Protein AF-A0A6B3E7B2-F1 (afdb_monomer_lite)

pLDDT: mean 97.27, std 2.17, range [81.25, 98.75]

Secondary structure (DSSP, 8-state):
---PPP--HHHHHHHHHHHHTTS--------TT-------HHHIIIIIT-HHHHS--S-SSGGG-HHHHHHHHHHHHHHHHHHT-S---S--S-HHHH-

Radius of gyration: 19.28 Å; chains: 1; bounding box: 44×36×44 Å

Structure (mmCIF, N/CA/C/O backbone):
data_AF-A0A6B3E7B2-F1
#
_entry.id   AF-A0A6B3E7B2-F1
#
loop_
_atom_site.group_PDB
_atom_site.id
_atom_site.type_symbol
_atom_site.label_atom_id
_atom_site.label_alt_id
_atom_site.label_comp_id
_atom_site.label_asym_id
_atom_site.label_entity_id
_atom_site.label_seq_id
_atom_site.pdbx_PDB_ins_code
_atom_site.Cartn_x
_atom_site.Cartn_y
_atom_site.Cartn_z
_atom_site.occupancy
_atom_site.B_iso_or_equiv
_atom_site.auth_seq_id
_atom_site.auth_comp_id
_atom_site.auth_asym_id
_atom_site.auth_atom_id
_atom_site.pdbx_PDB_model_num
ATOM 1 N N . LEU A 1 1 ? 29.280 -14.537 -9.374 1.00 81.25 1 LEU A N 1
ATOM 2 C CA . LEU A 1 1 ? 27.970 -15.118 -8.992 1.00 81.25 1 LEU A CA 1
ATOM 3 C C . LEU A 1 1 ? 27.447 -15.915 -10.179 1.00 81.25 1 LEU A C 1
ATOM 5 O O . LEU A 1 1 ? 27.684 -15.490 -11.302 1.00 81.25 1 LEU A O 1
ATOM 9 N N . GLN A 1 2 ? 26.785 -17.048 -9.958 1.00 94.19 2 GLN A N 1
ATOM 10 C CA . GLN A 1 2 ? 26.125 -17.808 -11.027 1.00 94.19 2 GLN A CA 1
ATOM 11 C C . GLN A 1 2 ? 24.693 -17.288 -11.200 1.00 94.19 2 GLN A C 1
ATOM 13 O O . GLN A 1 2 ? 23.751 -17.862 -10.667 1.00 94.19 2 GLN A O 1
ATOM 18 N N . LEU A 1 3 ? 24.548 -16.153 -11.882 1.00 96.38 3 LEU A N 1
ATOM 19 C CA . LEU A 1 3 ? 23.254 -15.535 -12.177 1.00 96.38 3 LEU A CA 1
ATOM 20 C C . LEU A 1 3 ? 23.095 -15.363 -13.693 1.00 96.38 3 LEU A C 1
ATOM 22 O O . LEU A 1 3 ? 24.110 -15.258 -14.390 1.00 96.38 3 LEU A O 1
ATOM 26 N N . PRO A 1 4 ? 21.854 -15.321 -14.211 1.00 94.19 4 PRO A N 1
ATOM 27 C CA . PRO A 1 4 ? 21.598 -14.955 -15.599 1.00 94.19 4 PRO A CA 1
ATOM 28 C C . PRO A 1 4 ? 22.218 -13.599 -15.956 1.00 94.19 4 PRO A C 1
ATOM 30 O O . PRO A 1 4 ? 22.422 -12.745 -15.091 1.00 94.19 4 PRO A O 1
ATOM 33 N N . ALA A 1 5 ? 22.493 -13.392 -17.245 1.00 95.62 5 ALA A N 1
ATOM 34 C CA . ALA A 1 5 ? 22.950 -12.097 -17.733 1.00 95.62 5 ALA A CA 1
ATOM 35 C C . ALA A 1 5 ? 21.912 -11.001 -17.437 1.00 95.62 5 ALA A C 1
ATOM 37 O O . ALA A 1 5 ? 20.703 -11.248 -17.459 1.00 95.62 5 ALA A O 1
ATOM 38 N N . ALA A 1 6 ? 22.396 -9.785 -17.173 1.00 96.75 6 ALA A N 1
ATOM 39 C CA . ALA A 1 6 ? 21.531 -8.627 -17.003 1.00 96.75 6 ALA A CA 1
ATOM 40 C C . ALA A 1 6 ? 20.711 -8.382 -18.277 1.00 96.75 6 ALA A C 1
ATOM 42 O O . ALA A 1 6 ? 21.203 -8.555 -19.393 1.00 96.75 6 ALA A O 1
ATOM 43 N N . ARG A 1 7 ? 19.462 -7.968 -18.087 1.00 97.31 7 ARG A N 1
ATOM 44 C CA . ARG A 1 7 ? 18.504 -7.663 -19.151 1.00 97.31 7 ARG A CA 1
ATOM 45 C C . ARG A 1 7 ? 18.133 -6.193 -19.102 1.00 97.31 7 ARG A C 1
ATOM 47 O O . ARG A 1 7 ? 18.254 -5.553 -18.059 1.00 97.31 7 ARG A O 1
ATOM 54 N N . THR A 1 8 ? 17.670 -5.663 -20.222 1.00 98.44 8 THR A N 1
ATOM 55 C CA . THR A 1 8 ? 17.151 -4.296 -20.294 1.00 98.44 8 THR A CA 1
ATOM 56 C C . THR A 1 8 ? 15.823 -4.170 -19.542 1.00 98.44 8 THR A C 1
ATOM 58 O O . THR A 1 8 ? 15.088 -5.145 -19.375 1.00 98.44 8 THR A O 1
ATOM 61 N N . GLU A 1 9 ? 15.473 -2.953 -19.123 1.00 98.44 9 GLU A N 1
ATOM 62 C CA . GLU A 1 9 ? 14.192 -2.667 -18.460 1.00 98.44 9 GLU A CA 1
ATOM 63 C C . GLU A 1 9 ? 12.990 -3.145 -19.294 1.00 98.44 9 GLU A C 1
ATOM 65 O O . GLU A 1 9 ? 12.084 -3.800 -18.778 1.00 98.44 9 GLU A O 1
ATOM 70 N N . ALA A 1 10 ? 13.014 -2.895 -20.608 1.00 98.50 10 ALA A N 1
ATOM 71 C CA . ALA A 1 10 ? 11.952 -3.304 -21.522 1.00 98.50 10 ALA A CA 1
ATOM 72 C C . ALA A 1 10 ? 11.794 -4.833 -21.594 1.00 98.50 10 ALA A C 1
ATOM 74 O O . ALA A 1 10 ? 10.669 -5.339 -21.569 1.00 98.50 10 ALA A O 1
ATOM 75 N N . GLU A 1 11 ? 12.904 -5.576 -21.646 1.00 98.25 11 GLU A N 1
ATOM 76 C CA . GLU A 1 11 ? 12.887 -7.043 -21.660 1.00 98.25 11 GLU A CA 1
ATOM 77 C C . GLU A 1 11 ? 12.353 -7.624 -20.351 1.00 98.25 11 GLU A C 1
ATOM 79 O O . GLU A 1 11 ? 11.630 -8.622 -20.384 1.00 98.25 11 GLU A O 1
ATOM 84 N N . VAL A 1 12 ? 12.701 -7.025 -19.209 1.00 98.00 12 VAL A N 1
ATOM 85 C CA . VAL A 1 12 ? 12.209 -7.455 -17.891 1.00 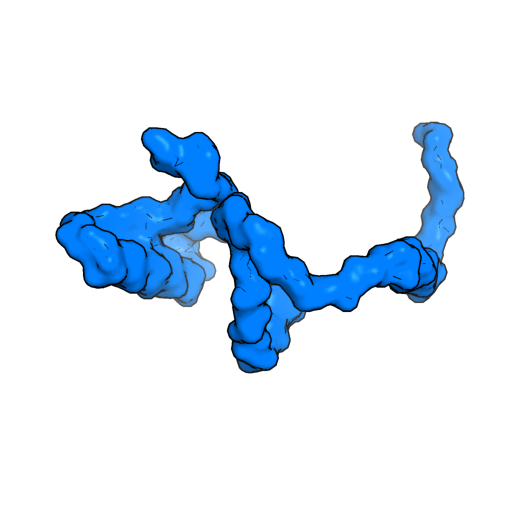98.00 12 VAL A CA 1
ATOM 86 C C . VAL A 1 12 ? 10.707 -7.193 -17.777 1.00 98.00 12 VAL A C 1
ATOM 88 O O . VAL A 1 12 ? 9.949 -8.092 -17.417 1.00 98.00 12 VAL A O 1
ATOM 91 N N . LEU A 1 13 ? 10.239 -6.002 -18.161 1.00 98.38 13 LEU A N 1
ATOM 92 C CA . LEU A 1 13 ? 8.810 -5.674 -18.143 1.00 98.38 13 LEU A CA 1
ATOM 93 C C . LEU A 1 13 ? 7.991 -6.588 -19.066 1.00 98.38 13 LEU A C 1
ATOM 95 O O . LEU A 1 13 ? 6.884 -6.995 -18.705 1.00 98.38 13 LEU A O 1
ATOM 99 N N . ALA A 1 14 ? 8.509 -6.919 -20.252 1.00 98.38 14 ALA A N 1
ATOM 100 C CA . ALA A 1 14 ? 7.834 -7.815 -21.189 1.00 98.38 14 ALA A CA 1
ATOM 101 C C . ALA A 1 14 ? 7.682 -9.236 -20.623 1.00 98.38 14 ALA A C 1
ATOM 103 O O . ALA A 1 14 ? 6.599 -9.818 -20.702 1.00 98.38 14 ALA A O 1
ATOM 104 N N . GLU A 1 15 ? 8.734 -9.775 -20.008 1.00 97.81 15 GLU A N 1
ATOM 105 C CA . GLU A 1 15 ? 8.688 -11.091 -19.369 1.00 97.81 15 GLU A CA 1
ATOM 106 C C . GLU A 1 15 ? 7.756 -11.120 -18.161 1.00 97.81 15 GLU A C 1
ATOM 108 O O . GLU A 1 15 ? 6.914 -12.013 -18.074 1.00 97.81 15 GLU A O 1
ATOM 113 N N . LEU A 1 16 ? 7.855 -10.145 -17.253 1.00 98.19 16 LEU A N 1
ATOM 114 C CA . LEU A 1 16 ? 6.991 -10.099 -16.072 1.00 98.19 16 LEU A CA 1
ATOM 115 C C . LEU A 1 16 ? 5.512 -10.000 -16.471 1.00 98.19 16 LEU A C 1
ATOM 117 O O . LEU A 1 16 ? 4.667 -10.660 -15.870 1.00 98.19 16 LEU A O 1
ATOM 121 N N . ARG A 1 17 ? 5.192 -9.263 -17.545 1.00 98.31 17 ARG A N 1
ATOM 122 C CA . ARG A 1 17 ? 3.839 -9.242 -18.127 1.00 98.31 17 ARG A CA 1
ATOM 123 C C . ARG A 1 17 ? 3.425 -10.600 -18.689 1.00 98.31 17 ARG A C 1
ATOM 125 O O . ARG A 1 17 ? 2.276 -10.991 -18.507 1.00 98.31 17 ARG A O 1
ATOM 132 N N . ALA A 1 18 ? 4.318 -11.314 -19.372 1.00 98.44 18 ALA A N 1
ATOM 133 C CA . ALA A 1 18 ? 4.021 -12.647 -19.895 1.00 98.44 18 ALA A CA 1
ATOM 134 C C . ALA A 1 18 ? 3.747 -13.655 -18.766 1.00 98.44 18 ALA A C 1
ATOM 136 O O . ALA A 1 18 ? 2.811 -14.446 -18.869 1.00 98.44 18 ALA A O 1
ATOM 137 N N . LEU A 1 19 ? 4.508 -13.585 -17.669 1.00 98.38 19 LEU A N 1
ATOM 138 C CA . LEU A 1 19 ? 4.276 -14.396 -16.474 1.00 98.38 19 LEU A CA 1
ATOM 139 C C . LEU A 1 19 ? 2.945 -14.042 -15.803 1.00 98.38 19 LEU A C 1
ATOM 141 O O . LEU A 1 19 ? 2.153 -14.940 -15.533 1.00 98.38 19 LEU A O 1
ATOM 145 N N . ALA A 1 20 ? 2.666 -12.752 -15.601 1.00 98.25 20 ALA A N 1
ATOM 146 C CA . ALA A 1 20 ? 1.429 -12.287 -14.974 1.00 98.25 20 ALA A CA 1
ATOM 147 C C . ALA A 1 20 ? 0.167 -12.694 -15.758 1.00 98.25 20 ALA A C 1
ATOM 149 O O . ALA A 1 20 ? -0.852 -13.001 -15.148 1.00 98.25 20 ALA A O 1
ATOM 150 N N . ARG A 1 21 ? 0.233 -12.771 -17.098 1.00 98.06 21 ARG A N 1
ATOM 151 C CA . ARG A 1 21 ? -0.878 -13.233 -17.960 1.00 98.06 21 ARG A CA 1
ATOM 152 C C . ARG A 1 21 ? -1.281 -14.694 -17.752 1.00 98.06 21 ARG A C 1
ATOM 154 O O . ARG A 1 21 ? -2.302 -15.106 -18.288 1.00 98.06 21 ARG A O 1
ATOM 161 N N . ARG A 1 22 ? -0.486 -15.481 -17.025 1.00 98.38 22 ARG A N 1
ATOM 162 C CA . ARG A 1 22 ? -0.831 -16.865 -16.672 1.00 98.38 22 ARG A CA 1
ATOM 163 C C . ARG A 1 22 ? -1.825 -16.945 -15.513 1.00 98.38 22 ARG A C 1
ATOM 165 O O . ARG A 1 22 ? -2.356 -18.022 -15.274 1.00 98.38 22 ARG A O 1
ATOM 172 N N . ASN A 1 23 ? -2.037 -15.847 -14.787 1.00 98.31 23 ASN A N 1
ATOM 173 C CA . ASN A 1 23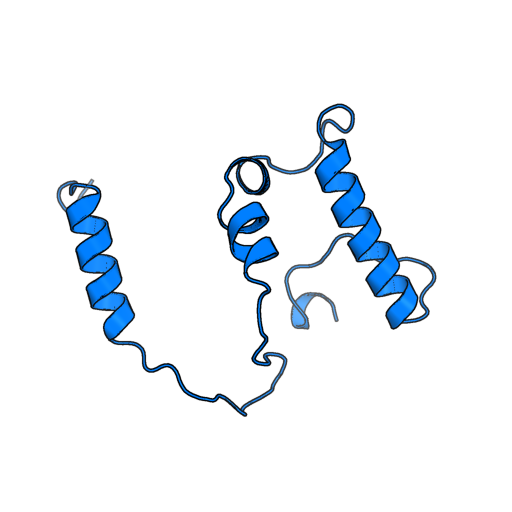 ? -3.004 -15.788 -13.699 1.00 98.31 23 ASN A CA 1
ATOM 174 C C . ASN A 1 23 ? -4.416 -15.572 -14.258 1.00 98.31 23 ASN A C 1
ATOM 176 O O . ASN A 1 23 ? -4.613 -14.745 -15.148 1.00 98.31 23 ASN A O 1
ATOM 180 N N . GLU A 1 24 ? -5.400 -16.261 -13.683 1.00 98.00 24 GLU A N 1
ATOM 181 C CA . GLU A 1 24 ? -6.821 -16.024 -13.941 1.00 98.00 24 GLU A CA 1
ATOM 182 C C . GLU A 1 24 ? -7.397 -15.149 -12.824 1.00 98.00 24 GLU A C 1
ATOM 184 O O . GLU A 1 24 ? -7.290 -15.479 -11.643 1.00 98.00 24 GLU A O 1
ATOM 189 N N . VAL A 1 25 ? -7.984 -14.010 -13.193 1.00 96.12 25 VAL A N 1
ATOM 190 C CA . VAL A 1 25 ? -8.646 -13.105 -12.246 1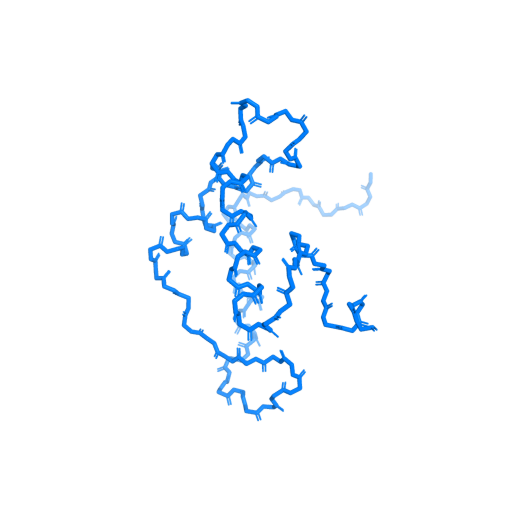.00 96.12 25 VAL A CA 1
ATOM 191 C C . VAL A 1 25 ? -10.138 -13.415 -12.263 1.00 96.12 25 VAL A C 1
ATOM 193 O O . VAL A 1 25 ? -10.790 -13.241 -13.291 1.00 96.12 25 VAL A O 1
ATOM 196 N N . LEU A 1 26 ? -10.657 -13.889 -11.131 1.00 96.94 26 LEU A N 1
ATOM 197 C CA . LEU A 1 26 ? -12.046 -14.315 -10.958 1.00 96.94 26 LEU A CA 1
ATOM 198 C C . LEU A 1 26 ? -12.752 -13.464 -9.900 1.00 96.94 26 LEU A C 1
ATOM 200 O O . LEU A 1 26 ? -12.111 -12.926 -8.992 1.00 96.94 26 LEU A O 1
ATOM 204 N N . ASP A 1 27 ? -14.083 -13.444 -9.954 1.00 96.12 27 ASP A N 1
ATOM 205 C CA . ASP A 1 27 ? -14.926 -12.913 -8.883 1.00 96.12 27 ASP A CA 1
ATOM 206 C C . ASP A 1 27 ? -14.871 -13.842 -7.661 1.00 96.12 27 ASP A C 1
ATOM 208 O O . ASP A 1 27 ? -15.651 -14.784 -7.504 1.00 96.12 27 ASP A O 1
ATOM 212 N N . SER A 1 28 ? -13.887 -13.603 -6.797 1.00 96.62 28 SER A N 1
ATOM 213 C CA . SER A 1 28 ? -13.630 -14.435 -5.622 1.00 96.62 28 SER A CA 1
ATOM 214 C C . SER A 1 28 ? -14.610 -14.126 -4.490 1.00 96.62 28 SER A C 1
ATOM 216 O O . SER A 1 28 ? -14.535 -13.070 -3.869 1.00 96.62 28 SER A O 1
ATOM 218 N N . MET A 1 29 ? -15.474 -15.091 -4.166 1.00 97.19 29 MET A N 1
ATOM 219 C CA . MET A 1 29 ? -16.407 -15.039 -3.024 1.00 97.19 29 MET A CA 1
ATOM 220 C C . MET A 1 29 ? -15.962 -15.941 -1.859 1.00 97.19 29 MET A C 1
ATOM 222 O O . MET A 1 29 ? -16.784 -16.435 -1.094 1.00 97.19 29 MET A O 1
ATOM 226 N N . ILE A 1 30 ? -14.655 -16.197 -1.745 1.00 98.19 30 ILE A N 1
ATOM 227 C CA . ILE A 1 30 ? -14.067 -17.080 -0.722 1.00 98.19 30 ILE A CA 1
ATOM 228 C C . ILE A 1 30 ? -14.172 -16.455 0.681 1.00 98.19 30 ILE A C 1
ATOM 230 O O . ILE A 1 30 ? -14.413 -17.165 1.655 1.00 98.19 30 ILE A O 1
ATOM 234 N N . GLY A 1 31 ? -14.012 -15.132 0.790 1.00 96.56 31 GLY A N 1
ATOM 235 C CA . GLY A 1 31 ? -13.975 -14.425 2.070 1.00 96.56 31 GLY A CA 1
ATOM 236 C C . GLY A 1 31 ? -12.687 -14.715 2.844 1.00 96.56 31 GLY A C 1
ATOM 237 O O . GLY A 1 31 ? -11.593 -14.519 2.322 1.00 96.56 31 GLY A O 1
ATOM 238 N N . LEU A 1 32 ? -12.816 -15.183 4.090 1.00 97.62 32 LEU A N 1
ATOM 239 C CA . LEU A 1 32 ? -11.689 -15.526 4.976 1.00 97.62 32 LEU A CA 1
ATOM 240 C C . LEU A 1 3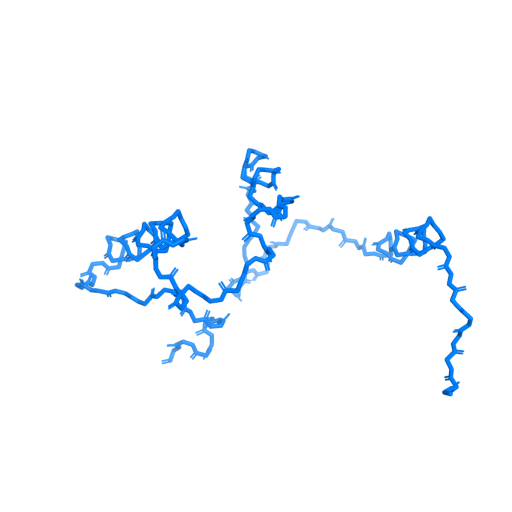2 ? -10.693 -14.368 5.194 1.00 97.62 32 LEU A C 1
ATOM 242 O O . LEU A 1 32 ? -9.483 -14.564 5.150 1.00 97.62 32 LEU A O 1
ATOM 246 N N . GLY A 1 33 ? -11.209 -13.154 5.402 1.00 97.12 33 GLY A N 1
ATOM 247 C CA . GLY A 1 33 ? -10.397 -11.963 5.697 1.00 97.12 33 GLY A CA 1
ATOM 248 C C . GLY A 1 33 ? -9.965 -11.158 4.466 1.00 97.12 33 GLY A C 1
ATOM 249 O O . GLY A 1 33 ? -9.547 -10.012 4.608 1.00 97.12 33 GLY A O 1
ATOM 250 N N . TYR A 1 34 ? -10.146 -11.687 3.250 1.00 97.94 34 TYR A N 1
ATOM 251 C CA . TYR A 1 34 ? -9.855 -10.970 2.005 1.00 97.94 34 TYR A CA 1
ATOM 252 C C . TYR A 1 34 ? -11.122 -10.774 1.174 1.00 97.94 34 TYR A C 1
ATOM 254 O O . TYR A 1 34 ? -11.806 -11.728 0.803 1.00 97.94 34 TYR A O 1
ATOM 262 N N . TYR A 1 35 ? -11.415 -9.516 0.849 1.00 97.94 35 TYR A N 1
ATOM 263 C CA . TYR A 1 35 ? -12.608 -9.120 0.108 1.00 97.94 35 TYR A CA 1
ATOM 264 C C . TYR A 1 35 ? -12.219 -8.171 -1.026 1.00 97.94 35 TYR A C 1
ATOM 266 O O . TYR A 1 35 ? -11.384 -7.283 -0.843 1.00 97.94 35 TYR A O 1
ATOM 274 N N . GLY A 1 36 ? -12.818 -8.356 -2.205 1.00 95.88 36 GLY A N 1
ATOM 275 C CA . GLY A 1 36 ? -12.614 -7.449 -3.334 1.00 95.88 36 GLY A CA 1
ATOM 276 C C . GLY A 1 36 ? -13.058 -6.025 -2.990 1.00 95.88 36 GLY A C 1
ATOM 277 O O . GLY A 1 36 ? -14.092 -5.826 -2.355 1.00 95.88 36 GLY A O 1
ATOM 278 N N . THR A 1 37 ? -12.283 -5.030 -3.419 1.00 97.44 37 THR A N 1
ATOM 279 C CA . THR A 1 37 ? -12.592 -3.612 -3.208 1.00 97.44 37 THR A CA 1
ATOM 280 C C . THR A 1 37 ? -12.247 -2.787 -4.442 1.00 97.44 37 THR A C 1
ATOM 282 O O . THR A 1 37 ? -11.385 -3.157 -5.241 1.00 97.44 37 THR A O 1
ATOM 285 N N . PHE A 1 38 ? -12.926 -1.654 -4.599 1.00 97.81 38 PHE A N 1
ATOM 286 C CA . PHE A 1 38 ? -12.593 -0.663 -5.610 1.00 97.81 38 PHE A CA 1
ATOM 287 C C . PHE A 1 38 ? -11.598 0.342 -5.029 1.00 97.81 38 PHE A C 1
ATOM 289 O O . PHE A 1 38 ? -11.966 1.167 -4.195 1.00 97.81 38 PHE A O 1
ATOM 296 N N . THR A 1 39 ? -10.349 0.309 -5.496 1.00 98.38 39 THR A N 1
ATOM 297 C CA . THR A 1 39 ? -9.361 1.344 -5.166 1.00 98.38 39 THR A CA 1
ATOM 298 C C . THR A 1 39 ? -9.643 2.595 -6.000 1.00 98.38 39 THR A C 1
ATOM 300 O O . THR A 1 39 ? -9.502 2.539 -7.226 1.00 98.38 39 THR A O 1
ATOM 303 N N . PRO A 1 40 ? -9.996 3.744 -5.390 1.00 98.62 40 PRO A N 1
ATOM 304 C CA . PRO A 1 40 ? -10.272 4.960 -6.143 1.00 98.62 40 PRO A CA 1
ATOM 305 C C . PRO A 1 40 ? -9.077 5.360 -7.030 1.00 98.62 40 PRO A C 1
ATOM 307 O O . PRO A 1 40 ? -7.962 5.483 -6.513 1.00 98.62 40 PRO A O 1
ATOM 310 N N . PRO A 1 41 ? -9.273 5.628 -8.340 1.00 98.62 41 PRO A N 1
ATOM 311 C CA . PRO A 1 41 ? -8.175 5.915 -9.267 1.00 98.62 41 PRO A CA 1
ATOM 312 C C . PRO A 1 41 ? -7.297 7.095 -8.842 1.00 98.62 41 PRO A C 1
ATOM 314 O O . PRO A 1 41 ? -6.093 7.095 -9.085 1.00 98.62 41 PRO A O 1
ATOM 317 N N . VAL A 1 42 ? -7.883 8.084 -8.160 1.00 98.44 42 VAL A N 1
ATOM 318 C CA . VAL A 1 42 ? -7.147 9.237 -7.625 1.00 98.44 42 VAL A CA 1
ATOM 319 C C . VAL A 1 42 ? -6.144 8.835 -6.537 1.00 98.44 42 VAL A C 1
ATOM 321 O O . VAL A 1 42 ? -5.062 9.412 -6.487 1.00 98.44 42 VAL A O 1
ATOM 324 N N . ILE A 1 43 ? -6.457 7.828 -5.715 1.00 98.50 43 ILE A N 1
ATOM 325 C CA . ILE A 1 43 ? -5.555 7.303 -4.680 1.00 98.50 43 ILE A CA 1
ATOM 326 C C . ILE A 1 43 ? -4.491 6.415 -5.326 1.00 98.50 43 ILE A C 1
ATOM 328 O O . ILE A 1 43 ? -3.304 6.597 -5.060 1.00 98.50 43 ILE A O 1
ATOM 332 N N . LEU A 1 44 ? -4.896 5.506 -6.224 1.00 98.56 44 LEU A N 1
ATOM 333 C CA . LEU A 1 44 ? -3.960 4.644 -6.952 1.00 98.56 44 LEU A CA 1
ATOM 334 C C . LEU A 1 44 ? -2.883 5.482 -7.654 1.00 98.56 44 LEU A C 1
ATOM 336 O O . LEU A 1 44 ? -1.691 5.266 -7.446 1.00 98.56 44 LEU A O 1
ATOM 340 N N . ARG A 1 45 ? -3.301 6.497 -8.418 1.00 98.50 45 ARG A N 1
ATOM 341 C CA . ARG A 1 45 ? -2.385 7.293 -9.233 1.00 98.50 45 ARG A CA 1
ATOM 342 C C . ARG A 1 45 ? -1.510 8.248 -8.422 1.00 98.50 45 ARG A C 1
ATOM 344 O O . ARG A 1 45 ? -0.333 8.399 -8.733 1.00 98.50 45 ARG A O 1
ATOM 351 N N . ASN A 1 46 ? -2.079 8.933 -7.427 1.00 98.38 46 ASN A N 1
ATOM 352 C CA . ASN A 1 46 ? -1.393 10.047 -6.758 1.00 98.38 46 ASN A CA 1
ATOM 353 C C . ASN A 1 46 ? -0.722 9.669 -5.432 1.00 98.38 46 ASN A C 1
ATOM 355 O O . ASN A 1 46 ? 0.076 10.464 -4.931 1.00 98.38 46 ASN A O 1
ATOM 359 N N . VAL A 1 47 ? -1.017 8.481 -4.891 1.00 97.88 47 VAL A N 1
ATOM 360 C CA . VAL A 1 47 ? -0.417 7.958 -3.653 1.00 97.88 47 VAL A CA 1
ATOM 361 C C . VAL A 1 47 ? 0.379 6.686 -3.943 1.00 97.88 47 VAL A C 1
ATOM 363 O O . VAL A 1 47 ? 1.596 6.694 -3.797 1.00 97.88 47 VAL A O 1
ATOM 366 N N . MET A 1 48 ? -0.267 5.616 -4.419 1.00 98.19 48 MET A N 1
ATOM 367 C CA . MET A 1 48 ? 0.389 4.304 -4.570 1.00 98.19 48 MET A CA 1
ATOM 368 C C . MET A 1 48 ? 1.458 4.284 -5.672 1.00 98.19 48 MET A C 1
ATOM 370 O O . MET A 1 48 ? 2.524 3.707 -5.489 1.00 98.19 48 MET A O 1
ATOM 374 N N . GLU A 1 49 ? 1.194 4.932 -6.809 1.00 98.56 49 GLU A N 1
ATOM 375 C CA . GLU A 1 49 ? 2.129 5.023 -7.943 1.00 98.56 49 GLU A CA 1
ATOM 376 C C . GLU A 1 49 ? 3.054 6.252 -7.879 1.00 98.56 49 GLU A C 1
ATOM 378 O O . GLU A 1 49 ? 3.808 6.514 -8.818 1.00 98.56 49 GLU A O 1
ATOM 383 N N . ASN A 1 50 ? 3.006 7.028 -6.792 1.00 98.19 50 ASN A N 1
ATOM 384 C CA . ASN A 1 50 ? 3.757 8.271 -6.667 1.00 98.19 50 ASN A CA 1
ATOM 385 C C . ASN A 1 50 ? 5.005 8.095 -5.780 1.00 98.19 50 ASN A C 1
ATOM 387 O O . ASN A 1 50 ? 4.867 7.903 -4.568 1.00 98.19 50 ASN A O 1
ATOM 391 N N . PRO A 1 51 ? 6.231 8.243 -6.320 1.00 98.00 51 PRO A N 1
ATOM 392 C CA . PRO A 1 51 ? 7.460 8.055 -5.548 1.00 98.00 51 PRO A CA 1
ATOM 393 C C . PRO A 1 51 ? 7.596 9.010 -4.362 1.00 98.00 51 PRO A C 1
ATOM 395 O O . PRO A 1 51 ? 8.254 8.658 -3.385 1.00 98.00 51 PRO A O 1
ATOM 398 N N . ALA A 1 52 ? 6.945 10.176 -4.381 1.00 96.25 52 ALA A N 1
ATOM 399 C CA . ALA A 1 52 ? 6.936 11.081 -3.233 1.00 96.25 52 ALA A CA 1
ATOM 400 C C . ALA A 1 52 ? 6.297 10.456 -1.974 1.00 96.25 52 ALA A C 1
ATOM 402 O O . ALA A 1 52 ? 6.596 10.892 -0.865 1.00 96.25 52 ALA A O 1
ATOM 403 N N . TRP A 1 53 ? 5.450 9.432 -2.135 1.00 97.38 53 TRP A N 1
ATOM 404 C CA . TRP A 1 53 ? 4.759 8.759 -1.034 1.00 97.38 53 TRP A CA 1
ATOM 405 C C . TRP A 1 53 ? 5.440 7.469 -0.569 1.00 97.38 53 TRP A C 1
ATOM 407 O O . TRP A 1 53 ? 5.409 7.192 0.627 1.00 97.38 53 TRP A O 1
ATOM 417 N N . TYR A 1 54 ? 6.072 6.698 -1.464 1.00 97.06 54 TYR A N 1
ATOM 418 C CA . TYR A 1 54 ? 6.613 5.371 -1.118 1.00 97.06 54 TYR A CA 1
ATOM 419 C C . TYR A 1 54 ? 8.144 5.287 -0.997 1.00 97.06 54 TYR A C 1
ATOM 421 O O . TYR A 1 54 ? 8.665 4.234 -0.640 1.00 97.06 54 TYR A O 1
ATOM 429 N N . THR A 1 55 ? 8.891 6.348 -1.321 1.00 97.69 55 THR A N 1
ATOM 430 C CA . THR A 1 55 ? 10.368 6.319 -1.238 1.00 97.69 55 THR A CA 1
ATOM 431 C C . THR A 1 55 ? 10.911 6.695 0.141 1.00 97.69 55 THR A C 1
ATOM 433 O O . THR A 1 55 ? 11.995 6.248 0.515 1.00 97.69 55 THR A O 1
ATOM 436 N N . ALA A 1 56 ? 10.177 7.503 0.911 1.00 95.75 56 ALA A N 1
ATOM 437 C CA . ALA A 1 56 ? 10.531 7.822 2.289 1.00 95.75 56 ALA A CA 1
ATOM 438 C C . ALA A 1 56 ? 10.259 6.624 3.215 1.00 95.75 56 ALA A C 1
ATOM 440 O O . ALA A 1 56 ? 9.305 5.877 3.017 1.00 95.75 56 ALA A O 1
ATOM 441 N N . TYR A 1 57 ? 11.077 6.472 4.259 1.00 96.31 57 TYR A N 1
ATOM 442 C CA . TYR A 1 57 ? 10.896 5.436 5.280 1.00 96.31 57 TYR A CA 1
ATOM 443 C C . TYR A 1 57 ? 10.174 5.989 6.525 1.00 96.31 57 TYR A C 1
ATOM 445 O O . TYR A 1 57 ? 9.494 7.025 6.478 1.00 96.31 57 TYR A O 1
ATOM 453 N N . THR A 1 58 ? 10.326 5.309 7.663 1.00 96.88 58 THR A N 1
ATOM 454 C CA . THR A 1 58 ? 9.752 5.687 8.957 1.00 96.88 58 THR A CA 1
ATOM 455 C C . THR A 1 58 ? 9.959 7.179 9.269 1.00 96.88 58 THR A C 1
ATOM 457 O O . THR A 1 58 ? 11.057 7.710 9.064 1.00 96.88 58 THR A O 1
ATOM 460 N N . PRO A 1 59 ? 8.928 7.893 9.761 1.00 94.88 59 PRO A N 1
ATOM 461 C CA . PRO A 1 59 ? 8.993 9.316 10.103 1.00 94.88 59 PRO A CA 1
ATOM 462 C C . PRO A 1 59 ? 9.803 9.629 11.369 1.00 94.88 59 PRO A C 1
ATOM 464 O O . PRO A 1 59 ? 9.305 10.268 12.286 1.00 94.88 59 PRO A O 1
ATOM 467 N N . TYR A 1 60 ? 11.082 9.245 11.401 1.00 96.12 60 TYR A N 1
ATOM 468 C CA . TYR A 1 60 ? 12.000 9.580 12.498 1.00 96.12 60 TYR A CA 1
ATOM 469 C C . TYR A 1 60 ? 12.319 11.083 12.599 1.00 96.12 60 TYR A C 1
ATOM 471 O O . TYR A 1 60 ? 12.759 11.542 13.648 1.00 96.12 60 TYR A O 1
ATOM 479 N N . GLN A 1 61 ? 12.143 11.844 11.513 1.00 97.38 61 GLN A N 1
ATOM 480 C CA . GLN A 1 61 ? 12.350 13.298 11.457 1.00 97.38 61 GLN A CA 1
ATOM 481 C C . GLN A 1 61 ? 11.003 13.994 11.219 1.00 97.38 61 GLN A C 1
ATOM 483 O O . GLN A 1 61 ? 10.609 14.166 10.058 1.00 97.38 61 GLN A O 1
ATOM 488 N N . PRO A 1 62 ? 10.238 14.313 12.276 1.00 95.12 62 PRO A N 1
ATOM 489 C CA . PRO A 1 62 ? 8.848 14.747 12.150 1.00 95.12 62 PRO A CA 1
ATOM 490 C C . PRO A 1 62 ? 8.676 16.040 11.342 1.00 95.12 62 PRO A C 1
ATOM 492 O O . PRO A 1 62 ? 7.695 16.164 10.609 1.00 95.12 62 PRO A O 1
ATOM 495 N N . GLU A 1 63 ? 9.626 16.971 11.402 1.00 97.81 63 GLU A N 1
ATOM 496 C CA . GLU A 1 63 ? 9.568 18.298 10.772 1.00 97.81 63 GLU A CA 1
ATOM 497 C C . GLU A 1 63 ? 9.457 18.217 9.245 1.00 97.81 63 GLU A C 1
ATOM 499 O O . GLU A 1 63 ? 8.778 19.026 8.618 1.00 97.81 63 GLU A O 1
ATOM 504 N N . ILE A 1 64 ? 10.069 17.196 8.645 1.00 93.81 64 ILE A N 1
ATOM 505 C CA . ILE A 1 64 ? 10.040 16.934 7.197 1.00 93.81 64 ILE A CA 1
ATOM 506 C C . ILE A 1 64 ? 9.102 15.774 6.835 1.00 93.81 64 ILE A C 1
ATOM 508 O O . ILE A 1 64 ? 9.197 15.184 5.759 1.00 93.81 64 ILE A O 1
ATOM 512 N N . SER A 1 65 ? 8.213 15.402 7.759 1.00 95.12 65 SER A N 1
ATOM 513 C CA . SER A 1 65 ? 7.385 14.196 7.655 1.00 95.12 65 SER A CA 1
ATOM 514 C C . SER A 1 65 ? 5.908 14.414 7.965 1.00 95.12 65 SER A C 1
ATOM 516 O O . SER A 1 65 ? 5.150 13.444 8.005 1.00 95.12 65 SER A O 1
ATOM 518 N N . GLN A 1 66 ? 5.489 15.668 8.147 1.00 96.62 66 GLN A N 1
ATOM 519 C CA . GLN A 1 66 ? 4.143 16.015 8.606 1.00 96.62 66 GLN A CA 1
ATOM 520 C C . GLN A 1 66 ? 3.032 15.429 7.726 1.00 96.62 66 GLN A C 1
ATOM 522 O O . GLN A 1 66 ? 2.104 14.843 8.265 1.00 96.62 66 GLN A O 1
ATOM 527 N N . GLY A 1 67 ? 3.165 15.457 6.394 1.00 95.25 67 GLY A N 1
ATOM 528 C CA . GLY A 1 67 ? 2.117 14.936 5.502 1.00 95.25 67 GLY A CA 1
ATOM 529 C C . GLY A 1 67 ? 1.778 13.454 5.724 1.00 95.25 67 GLY A C 1
ATOM 530 O O . GLY A 1 67 ? 0.608 13.086 5.780 1.00 95.25 67 GLY A O 1
ATOM 531 N N . ARG A 1 68 ? 2.786 12.587 5.921 1.00 96.00 68 ARG A N 1
ATOM 532 C CA . ARG A 1 68 ? 2.534 11.161 6.209 1.00 96.00 68 ARG A CA 1
ATOM 533 C C . ARG A 1 68 ? 2.096 10.919 7.650 1.00 96.00 68 ARG A C 1
ATOM 535 O O . ARG A 1 68 ? 1.287 10.032 7.888 1.00 96.00 68 ARG A O 1
ATOM 542 N N . LEU A 1 69 ? 2.603 11.709 8.600 1.00 97.50 69 LEU A N 1
ATOM 543 C CA . LEU A 1 69 ? 2.166 11.644 9.997 1.00 97.50 69 LEU A CA 1
ATOM 544 C C . LEU A 1 69 ? 0.684 12.007 10.135 1.00 97.50 69 LEU A C 1
ATOM 546 O O . LEU A 1 69 ? -0.041 11.319 10.844 1.00 97.50 69 LEU A O 1
ATOM 550 N N . GLU A 1 70 ? 0.222 13.020 9.406 1.00 98.31 70 GLU A N 1
ATOM 551 C CA . GLU A 1 70 ? -1.189 13.404 9.353 1.00 98.31 70 GLU A CA 1
ATOM 552 C C . GLU A 1 70 ? -2.055 12.285 8.759 1.00 98.31 70 GLU A C 1
ATOM 554 O O . GLU A 1 70 ? -3.070 11.913 9.344 1.00 98.31 70 GLU A O 1
ATOM 559 N N . ALA A 1 71 ? -1.628 11.665 7.653 1.00 97.81 71 ALA A N 1
ATOM 560 C CA . ALA A 1 71 ? -2.341 10.523 7.076 1.00 97.81 71 ALA A CA 1
ATOM 561 C C . ALA A 1 71 ? -2.435 9.328 8.050 1.00 97.81 71 ALA A C 1
ATOM 563 O O . ALA A 1 71 ? -3.488 8.698 8.154 1.00 97.81 71 ALA A O 1
ATOM 564 N N . LEU A 1 72 ? -1.366 9.038 8.802 1.00 98.31 72 LEU A N 1
ATOM 565 C CA . LEU A 1 72 ? -1.366 7.997 9.838 1.00 98.31 72 LEU A CA 1
ATOM 566 C C . LEU A 1 72 ? -2.236 8.364 11.046 1.00 98.31 72 LEU A C 1
ATOM 568 O O . LEU A 1 72 ? -2.800 7.477 11.686 1.00 98.31 72 LEU A O 1
ATOM 572 N N . LEU A 1 73 ? -2.362 9.650 11.375 1.00 98.44 73 LEU A N 1
ATOM 573 C CA . LEU A 1 73 ? -3.290 10.112 12.404 1.00 98.44 73 LEU A CA 1
ATOM 574 C C . LEU A 1 73 ? -4.742 9.954 11.936 1.00 98.44 73 LEU A C 1
ATOM 576 O O . LEU A 1 73 ? -5.563 9.445 12.688 1.00 98.44 73 LEU A O 1
ATOM 580 N N . ASN A 1 74 ? -5.038 10.277 10.674 1.00 98.62 74 ASN A N 1
ATOM 581 C CA . ASN A 1 74 ? -6.357 10.045 10.081 1.00 98.62 74 ASN A CA 1
ATOM 582 C C . ASN A 1 74 ? -6.731 8.555 10.086 1.00 98.62 74 ASN A C 1
ATOM 584 O O . ASN A 1 74 ? -7.870 8.215 10.401 1.00 98.62 74 ASN A O 1
ATOM 588 N N . PHE A 1 75 ? -5.773 7.662 9.802 1.00 98.62 75 PHE A N 1
ATOM 589 C CA . PHE A 1 75 ? -5.968 6.217 9.955 1.00 98.62 75 PHE A CA 1
ATOM 590 C C . PHE A 1 75 ? -6.326 5.847 11.400 1.00 98.62 75 PHE A C 1
ATOM 592 O O . PHE A 1 75 ? -7.292 5.119 11.623 1.00 98.62 75 PHE A O 1
ATOM 599 N N . GLN A 1 76 ? -5.588 6.376 12.379 1.00 98.75 76 GLN A N 1
ATOM 600 C CA . GLN A 1 76 ? -5.842 6.080 13.787 1.00 98.75 76 GLN A CA 1
ATOM 601 C C . GLN A 1 76 ? -7.229 6.547 14.242 1.00 98.75 76 GLN A C 1
ATOM 603 O O . GLN A 1 76 ? -7.949 5.779 14.883 1.00 98.75 76 GLN A O 1
ATOM 608 N N . THR A 1 77 ? -7.613 7.770 13.869 1.00 98.56 77 THR A N 1
ATOM 609 C CA . THR A 1 77 ? -8.937 8.338 14.151 1.00 98.56 77 THR A CA 1
ATOM 610 C C . THR A 1 77 ? -10.039 7.492 13.523 1.00 98.56 77 THR A C 1
ATOM 612 O O . THR A 1 77 ? -10.961 7.089 14.217 1.00 98.56 77 THR A O 1
ATOM 615 N N . MET A 1 78 ? -9.908 7.130 12.242 1.00 98.75 78 MET A N 1
ATOM 616 C CA . MET A 1 78 ? -10.870 6.264 11.554 1.00 98.75 78 MET A CA 1
ATOM 617 C C . MET A 1 78 ? -11.044 4.916 12.275 1.00 98.75 78 MET A C 1
ATOM 619 O O . MET A 1 78 ? -12.172 4.465 12.462 1.00 98.75 78 MET A O 1
ATOM 623 N N . VAL A 1 79 ? -9.952 4.264 12.690 1.00 98.56 79 VAL A N 1
ATOM 624 C CA . VAL A 1 79 ? -10.027 2.992 13.430 1.00 98.56 79 VAL A CA 1
ATOM 625 C C . VAL A 1 79 ? -10.692 3.187 14.795 1.00 98.56 79 VAL A C 1
ATOM 627 O O . VAL A 1 79 ? -11.551 2.388 15.168 1.00 98.56 79 VAL A O 1
ATOM 630 N N . ALA A 1 80 ? -10.320 4.233 15.536 1.00 98.50 80 ALA A N 1
ATOM 631 C CA . ALA A 1 80 ? -10.902 4.539 16.842 1.00 98.50 80 ALA A CA 1
ATOM 632 C C . ALA A 1 80 ? -12.415 4.801 16.735 1.00 98.50 80 ALA A C 1
ATOM 634 O O . ALA A 1 80 ? -13.191 4.188 17.466 1.00 98.50 80 ALA A O 1
ATOM 635 N N . ASP A 1 81 ? -12.842 5.609 15.760 1.00 98.62 81 ASP A N 1
ATOM 636 C CA . ASP A 1 81 ? -14.251 5.935 15.519 1.00 98.62 81 ASP A CA 1
ATOM 637 C C . ASP A 1 81 ? -15.076 4.695 15.138 1.00 98.62 81 ASP A C 1
ATOM 639 O O . ASP A 1 81 ? -16.183 4.505 15.641 1.00 98.62 81 ASP A O 1
ATOM 643 N N . LEU A 1 82 ? -14.540 3.825 14.272 1.00 98.62 82 LEU A N 1
ATOM 644 C CA . LEU A 1 82 ? -15.237 2.613 13.823 1.00 98.62 82 LEU A CA 1
ATOM 645 C C . LEU A 1 82 ? -15.308 1.522 14.898 1.00 98.62 82 LEU A C 1
ATOM 647 O O . LEU A 1 82 ? -16.273 0.760 14.930 1.00 98.62 82 LEU A O 1
ATOM 651 N N . THR A 1 83 ? -14.293 1.417 15.758 1.00 98.31 83 THR A N 1
ATOM 652 C CA . THR A 1 83 ? -14.227 0.385 16.811 1.00 98.31 83 THR A CA 1
ATOM 653 C C . THR A 1 83 ? -14.806 0.847 18.147 1.00 98.31 83 THR A C 1
ATOM 655 O O . THR A 1 83 ? -15.109 0.014 19.000 1.00 98.31 83 THR A O 1
ATOM 658 N N . GLY A 1 84 ? -14.961 2.159 18.351 1.00 98.25 84 GLY A N 1
ATOM 659 C CA . GLY A 1 84 ? -15.374 2.749 19.624 1.00 98.25 84 GLY A CA 1
ATOM 660 C C . GLY A 1 84 ? -14.304 2.682 20.720 1.00 98.25 84 GLY A C 1
ATOM 661 O O . GLY A 1 84 ? -14.620 2.874 21.895 1.00 98.25 84 GLY A O 1
ATOM 662 N N . LEU A 1 85 ? -13.050 2.383 20.366 1.00 98.19 85 LEU A N 1
ATOM 663 C CA . LEU A 1 85 ? -11.924 2.333 21.297 1.00 98.19 85 LEU A CA 1
ATOM 664 C C . LEU A 1 85 ? -11.246 3.709 21.417 1.00 98.19 85 LEU A C 1
ATOM 666 O O . LEU A 1 85 ? -11.243 4.479 20.460 1.00 98.19 85 LEU A O 1
ATOM 670 N N . PRO A 1 86 ? -10.640 4.037 22.575 1.00 97.06 86 PRO A N 1
ATOM 671 C CA . PRO A 1 86 ? -10.104 5.378 22.822 1.00 97.06 86 PRO A CA 1
ATOM 672 C C . PRO A 1 86 ? -8.858 5.715 21.992 1.00 97.06 86 PRO A C 1
ATOM 674 O O . PRO A 1 86 ? -8.568 6.890 21.780 1.00 97.06 86 PRO A O 1
ATOM 677 N N . THR A 1 87 ? -8.093 4.710 21.564 1.00 96.62 87 THR A N 1
ATOM 678 C CA . THR A 1 87 ? -6.866 4.872 20.777 1.00 96.62 87 THR A CA 1
ATOM 679 C C . THR A 1 87 ? -6.666 3.682 19.842 1.00 96.62 87 THR A C 1
ATOM 681 O O . THR A 1 87 ? -7.218 2.601 20.051 1.00 96.62 87 THR A O 1
ATOM 684 N N . SER A 1 88 ? -5.838 3.873 18.819 1.00 98.12 88 SER A N 1
ATOM 685 C CA . SER A 1 88 ? -5.384 2.819 17.914 1.00 98.12 88 SER A CA 1
ATOM 686 C C . SER A 1 88 ? -3.910 3.036 17.553 1.00 98.12 88 SER A C 1
ATOM 688 O O . SER A 1 88 ? -3.355 4.112 17.772 1.00 98.12 88 SER A O 1
ATOM 690 N N . GLY A 1 89 ? -3.250 1.995 17.045 1.00 96.75 89 GLY A N 1
ATOM 691 C CA . GLY A 1 89 ? -1.896 2.103 16.499 1.00 96.75 89 GLY A CA 1
ATOM 692 C C . GLY A 1 89 ? -1.890 2.571 15.041 1.00 96.75 89 GLY A C 1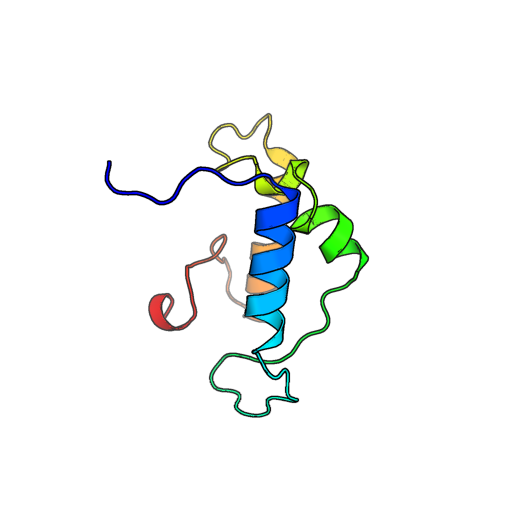
ATOM 693 O O . GLY A 1 89 ? -2.915 2.597 14.366 1.00 96.75 89 GLY A O 1
ATOM 694 N N . ALA A 1 90 ? -0.706 2.870 14.510 1.00 97.81 90 ALA A N 1
ATOM 695 C CA . ALA A 1 90 ? -0.511 3.274 13.116 1.00 97.81 90 ALA A CA 1
ATOM 696 C C . ALA A 1 90 ? -0.313 2.077 12.154 1.00 97.81 90 ALA A C 1
ATOM 698 O O . ALA A 1 90 ? 0.516 2.172 11.251 1.00 97.81 90 ALA A O 1
ATOM 699 N N . SER A 1 91 ? -1.076 0.986 12.346 1.00 98.19 91 SER A N 1
ATOM 700 C CA . SER A 1 91 ? -1.020 -0.354 11.699 1.00 98.19 91 SER A CA 1
ATOM 701 C C . SER A 1 91 ? -0.224 -1.455 12.430 1.00 98.19 91 SER A C 1
ATOM 703 O O . SER A 1 91 ? 0.613 -1.184 13.291 1.00 98.19 91 SER A O 1
ATOM 705 N N . LEU A 1 92 ? -0.533 -2.706 12.064 1.00 98.19 92 LEU A N 1
ATOM 706 C CA . LEU A 1 92 ? 0.209 -3.951 12.317 1.00 98.19 92 LEU A CA 1
ATOM 707 C C . LEU A 1 92 ? 0.321 -4.719 10.980 1.00 98.19 92 LEU A C 1
ATOM 709 O O . LEU A 1 92 ? -0.144 -4.219 9.955 1.00 98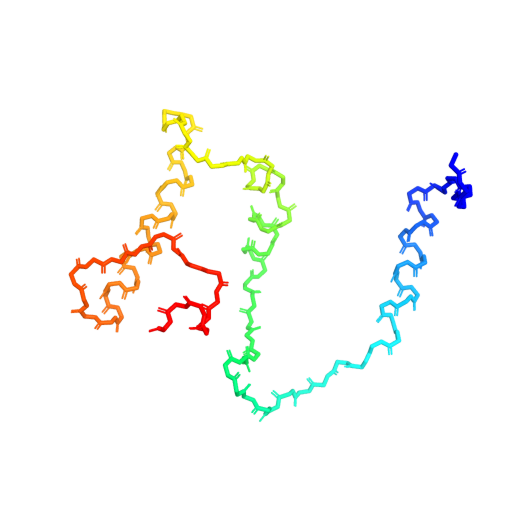.19 92 LEU A O 1
ATOM 713 N N . LEU A 1 93 ? 0.959 -5.894 10.964 1.00 98.19 93 LEU A N 1
ATOM 714 C CA . LEU A 1 93 ? 1.276 -6.606 9.716 1.00 98.19 93 LEU A CA 1
ATOM 715 C C . LEU A 1 93 ? 0.044 -7.210 9.025 1.00 98.19 93 LEU A C 1
ATOM 717 O O . LEU A 1 93 ? -0.138 -7.014 7.826 1.00 98.19 93 LEU A O 1
ATOM 721 N N . ASP A 1 94 ? -0.790 -7.934 9.769 1.00 98.06 94 ASP A N 1
ATOM 722 C CA . ASP A 1 94 ? -2.007 -8.584 9.277 1.00 98.06 94 ASP A CA 1
ATOM 723 C C . ASP A 1 94 ? -2.967 -8.907 10.439 1.00 98.06 94 ASP A C 1
ATOM 725 O O . ASP A 1 94 ? -2.656 -8.657 11.603 1.00 98.06 94 ASP A O 1
ATOM 729 N N . GLU A 1 95 ? -4.150 -9.446 10.125 1.00 98.06 95 GLU A N 1
ATOM 730 C CA . GLU A 1 95 ? -5.176 -9.795 11.121 1.00 98.06 95 GLU A CA 1
ATOM 731 C C . GLU A 1 95 ? -4.692 -10.865 12.115 1.00 98.06 95 GLU A C 1
ATOM 733 O O . GLU A 1 95 ? -4.899 -10.726 13.318 1.00 98.06 95 GLU A O 1
ATOM 738 N N . GLY A 1 96 ? -4.009 -11.911 11.635 1.00 97.44 96 GLY A N 1
ATOM 739 C CA . GLY A 1 96 ? -3.588 -13.038 12.472 1.00 97.44 96 GLY A CA 1
ATOM 740 C C . GLY A 1 96 ? -2.475 -12.688 13.460 1.00 97.44 96 GLY A C 1
ATOM 741 O O . GLY A 1 96 ? -2.432 -13.242 14.552 1.00 97.44 96 GLY A O 1
ATOM 742 N N . THR A 1 97 ? -1.585 -11.765 13.096 1.00 97.31 97 THR A N 1
ATOM 743 C CA . THR A 1 97 ? -0.521 -11.251 13.974 1.00 97.31 97 THR A CA 1
ATOM 744 C C . THR A 1 97 ? -0.981 -10.112 14.887 1.00 97.31 97 THR A C 1
ATOM 746 O O . THR A 1 97 ? -0.248 -9.749 15.807 1.00 97.31 97 THR A O 1
ATOM 749 N N . ALA A 1 98 ? -2.167 -9.542 14.644 1.00 97.12 98 ALA A N 1
ATOM 750 C CA . ALA A 1 98 ? -2.766 -8.501 15.476 1.00 97.12 98 ALA A CA 1
ATOM 751 C C . ALA A 1 98 ? -3.652 -9.035 16.618 1.00 97.12 98 ALA A C 1
ATOM 753 O O . ALA A 1 98 ? -3.840 -8.312 17.598 1.00 97.12 98 ALA A O 1
ATOM 754 N N . ALA A 1 99 ? -4.211 -10.243 16.469 1.00 88.44 99 ALA A N 1
ATOM 755 C CA . ALA A 1 99 ? -5.093 -10.905 17.440 1.00 88.44 99 ALA A CA 1
ATOM 756 C C . ALA A 1 99 ? -4.346 -11.427 18.680 1.00 88.44 99 ALA A C 1
ATOM 758 O O . ALA A 1 99 ? -4.927 -11.323 19.786 1.00 88.44 99 ALA A O 1
#

Sequence (99 aa):
LQLPAARTEAEVLAELRALARRNEVLDSMIGLGYYGTFTPPVILRNVMENPAWYTAYTPYQPEISQGRLEALLNFQTMVADLTGLPTSGASLLDEGTAA

Foldseek 3Di:
DPDDDDDDPVVVVVVVVVVVVVDDDDQDPPPPPDDDDDDPVCCCVPAVVPCVRPVDDDPPPCVVPVVVVVVLVVVFVVVCVVVVNPTDHSDDDGDVVVD